Protein AF-A0A016S793-F1 (afdb_monomer)

InterPro domains:
  IPR008209 Phosphoenolpyruvate carboxykinase, GTP-utilising [PTHR11561] (9-78)
  IPR013035 Phosphoenolpyruvate carboxykinase, C-terminal [G3DSA:3.90.228.20] (3-89)
  IPR035077 Phosphoenolpyruvate carboxykinase, C-terminal P-loop domain [PF00821] (10-80)

Organism: NCBI:txid53326

Radius of gyration: 22.71 Å; Cα contacts (8 Å, |Δi|>4): 19; chains: 1; bounding box: 42×38×74 Å

Mean predicted aligned error: 12.11 Å

Structure (mmCIF, N/CA/C/O backbone):
data_AF-A0A016S793-F1
#
_entry.id   AF-A0A016S793-F1
#
loop_
_atom_site.group_PDB
_atom_site.id
_atom_site.type_symbol
_atom_site.label_atom_id
_atom_site.label_alt_id
_atom_site.label_comp_id
_atom_site.label_asym_id
_atom_site.label_entity_id
_atom_site.label_seq_id
_atom_site.pdbx_PDB_ins_code
_atom_site.Cartn_x
_atom_site.Cartn_y
_atom_site.Cartn_z
_atom_site.occupancy
_atom_site.B_iso_or_equiv
_atom_site.auth_seq_id
_atom_site.auth_comp_id
_atom_site.auth_asym_id
_atom_site.auth_atom_id
_atom_site.pdbx_PDB_model_num
ATOM 1 N N . MET A 1 1 ? 6.082 13.699 -29.296 1.00 32.06 1 MET A N 1
ATOM 2 C CA . MET A 1 1 ? 6.523 12.307 -29.053 1.00 32.06 1 MET A CA 1
ATOM 3 C C . MET A 1 1 ? 7.336 12.280 -27.769 1.00 32.06 1 MET A C 1
ATOM 5 O O . MET A 1 1 ? 8.431 12.829 -27.752 1.00 32.06 1 MET A O 1
ATOM 9 N N . TYR A 1 2 ? 6.787 11.722 -26.691 1.00 29.78 2 TYR A N 1
ATOM 10 C CA . TYR A 1 2 ? 7.513 11.542 -25.432 1.00 29.78 2 TYR A CA 1
ATOM 11 C C . TYR A 1 2 ? 8.459 10.347 -25.568 1.00 29.78 2 TYR A C 1
ATOM 13 O O . TYR A 1 2 ? 8.019 9.235 -25.853 1.00 29.78 2 TYR A O 1
ATOM 21 N N . LYS A 1 3 ? 9.762 10.584 -25.403 1.00 30.98 3 LYS A N 1
ATOM 22 C CA . LYS A 1 3 ? 10.770 9.523 -25.343 1.00 30.98 3 LYS A CA 1
ATOM 23 C C . LYS A 1 3 ? 10.712 8.874 -23.957 1.00 30.98 3 LYS A C 1
ATOM 25 O O . LYS A 1 3 ? 11.276 9.406 -23.007 1.00 30.98 3 LYS A O 1
ATOM 30 N N . PHE A 1 4 ? 10.035 7.734 -23.843 1.00 38.72 4 PHE A N 1
ATOM 31 C CA . PHE A 1 4 ? 10.241 6.804 -22.732 1.00 38.72 4 PHE A CA 1
ATOM 32 C C . PHE A 1 4 ? 11.608 6.138 -22.928 1.00 38.72 4 PHE A C 1
ATOM 34 O O . PHE A 1 4 ? 11.784 5.381 -23.878 1.00 38.72 4 PHE A O 1
ATOM 41 N N . GLY A 1 5 ? 12.589 6.470 -22.084 1.00 42.28 5 GLY A N 1
ATOM 42 C CA . GLY A 1 5 ? 13.919 5.850 -22.160 1.00 42.28 5 GLY A CA 1
ATOM 43 C C . GLY A 1 5 ? 15.102 6.665 -21.635 1.00 42.28 5 GLY A C 1
ATOM 44 O O . GLY A 1 5 ? 16.233 6.342 -21.977 1.00 42.28 5 GLY A O 1
ATOM 45 N N . GLN A 1 6 ? 14.895 7.712 -20.833 1.00 42.97 6 GLN A N 1
ATOM 46 C CA . GLN A 1 6 ? 16.000 8.339 -20.101 1.00 42.97 6 GLN A CA 1
ATOM 47 C C . GLN A 1 6 ? 15.905 7.953 -18.625 1.00 42.97 6 GLN A C 1
ATOM 49 O O . GLN A 1 6 ? 14.914 8.259 -17.965 1.00 42.97 6 GLN A O 1
ATOM 54 N N . HIS A 1 7 ? 16.931 7.252 -18.134 1.00 46.94 7 HIS A N 1
ATOM 55 C CA . HIS A 1 7 ? 17.164 6.997 -16.716 1.00 46.94 7 HIS A CA 1
ATOM 56 C C . HIS A 1 7 ? 17.162 8.326 -15.952 1.00 46.94 7 HIS A C 1
ATOM 58 O O . HIS A 1 7 ? 18.163 9.036 -15.916 1.00 46.94 7 HIS A O 1
ATOM 64 N N . CYS A 1 8 ? 16.036 8.661 -15.331 1.00 46.25 8 CYS A N 1
ATOM 65 C CA . CYS A 1 8 ? 15.986 9.672 -14.290 1.00 46.25 8 CYS A CA 1
ATOM 66 C C . CYS A 1 8 ? 16.202 8.935 -12.962 1.00 46.25 8 CYS A C 1
ATOM 68 O O . CYS A 1 8 ? 15.257 8.509 -12.308 1.00 46.25 8 CYS A O 1
ATOM 70 N N . SER A 1 9 ? 17.464 8.676 -12.622 1.00 64.25 9 SER A N 1
ATOM 71 C CA . SER A 1 9 ? 17.903 7.850 -11.487 1.00 64.25 9 SER A CA 1
ATOM 72 C C . SER A 1 9 ? 17.905 8.610 -10.155 1.00 64.25 9 SER A C 1
ATOM 74 O O . SER A 1 9 ? 18.824 8.485 -9.350 1.00 64.25 9 SER A O 1
ATOM 76 N N . SER A 1 10 ? 16.881 9.423 -9.904 1.00 76.25 10 SER A N 1
ATOM 77 C CA . SER A 1 10 ? 16.694 10.080 -8.611 1.00 76.25 10 SER A CA 1
ATOM 78 C C . SER A 1 10 ? 15.421 9.568 -7.949 1.00 76.25 10 SER A C 1
ATOM 80 O O . SER A 1 10 ? 14.351 9.538 -8.553 1.00 76.25 10 SER A O 1
ATOM 82 N N . LEU A 1 11 ? 15.542 9.136 -6.690 1.00 80.31 11 LEU A N 1
ATOM 83 C CA . LEU A 1 11 ? 14.385 8.786 -5.875 1.00 80.31 11 LEU A CA 1
ATOM 84 C C . LEU A 1 11 ? 13.566 10.055 -5.638 1.00 80.31 11 LEU A C 1
ATOM 86 O O . LEU A 1 11 ? 14.030 11.010 -5.012 1.00 80.31 11 LEU A O 1
ATOM 90 N N . VAL A 1 12 ? 12.340 10.059 -6.145 1.00 86.94 12 VAL A N 1
ATOM 91 C CA . VAL A 1 12 ? 11.410 11.168 -5.973 1.00 86.94 12 VAL A CA 1
ATOM 92 C C . VAL A 1 12 ? 10.438 10.808 -4.859 1.00 86.94 12 VAL A C 1
ATOM 94 O O . VAL A 1 12 ? 9.647 9.880 -4.989 1.00 86.94 12 VAL A O 1
ATOM 97 N N . ASN A 1 13 ? 10.473 11.567 -3.763 1.00 86.94 13 ASN A N 1
ATOM 98 C CA . ASN A 1 13 ? 9.468 11.443 -2.711 1.00 86.94 13 ASN A CA 1
ATOM 99 C C . ASN A 1 13 ? 8.116 11.931 -3.239 1.00 86.94 13 ASN A C 1
ATOM 101 O O . ASN A 1 13 ? 8.013 13.085 -3.663 1.00 86.94 13 ASN A O 1
ATOM 105 N N . ASP A 1 14 ? 7.099 11.077 -3.182 1.00 88.06 14 ASP A N 1
ATOM 106 C CA . ASP A 1 14 ? 5.722 11.405 -3.545 1.00 88.06 14 ASP A CA 1
ATOM 107 C C . ASP A 1 14 ? 4.758 10.902 -2.454 1.00 88.06 14 ASP A C 1
ATOM 109 O O . ASP A 1 14 ? 4.273 9.768 -2.512 1.00 88.06 14 ASP A O 1
ATOM 113 N N . PRO A 1 15 ? 4.537 11.695 -1.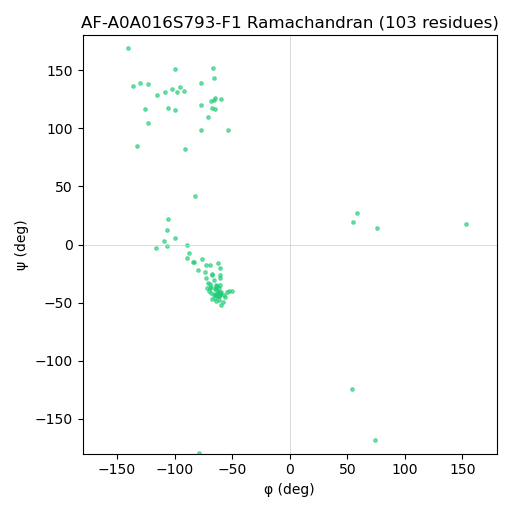388 1.00 86.12 15 PRO A N 1
ATOM 114 C CA . PRO A 1 15 ? 3.694 11.264 -0.285 1.00 86.12 15 PRO A CA 1
ATOM 115 C C . PRO A 1 15 ? 2.252 11.078 -0.757 1.00 86.12 15 PRO A C 1
ATOM 117 O O . PRO A 1 15 ? 1.652 11.998 -1.313 1.00 86.12 15 PRO A O 1
ATOM 120 N N . LEU A 1 16 ? 1.696 9.890 -0.500 1.00 84.25 16 LEU A N 1
ATOM 121 C CA . LEU A 1 16 ? 0.320 9.515 -0.853 1.00 84.25 16 LEU A CA 1
ATOM 122 C C . LEU A 1 16 ? -0.018 9.684 -2.346 1.00 84.25 16 LEU A C 1
ATOM 124 O O . LEU A 1 16 ? -1.192 9.762 -2.696 1.00 84.25 16 LEU A O 1
ATOM 128 N N . CYS A 1 17 ? 0.991 9.750 -3.222 1.00 86.94 17 CYS A N 1
ATOM 129 C CA . CYS A 1 17 ? 0.823 10.097 -4.636 1.00 86.94 17 CYS A CA 1
ATOM 130 C C . CYS A 1 17 ? 0.173 11.479 -4.864 1.00 86.94 17 CYS A C 1
ATOM 132 O O . CYS A 1 17 ? -0.500 11.699 -5.871 1.00 86.94 17 CYS A O 1
ATOM 134 N N . MET A 1 18 ? 0.329 12.412 -3.917 1.00 87.69 18 MET A N 1
ATOM 135 C CA . MET A 1 18 ? -0.319 13.726 -3.951 1.00 87.69 18 MET A CA 1
ATOM 136 C C . MET A 1 18 ? 0.645 14.885 -4.227 1.00 87.69 18 MET A C 1
ATOM 138 O O . MET A 1 18 ? 0.203 16.034 -4.238 1.00 87.69 18 MET A O 1
ATOM 142 N N . ARG A 1 19 ? 1.944 14.651 -4.467 1.00 83.44 19 ARG A N 1
ATOM 143 C CA . ARG A 1 19 ? 2.955 15.724 -4.561 1.00 83.44 19 ARG A CA 1
ATOM 144 C C . ARG A 1 19 ? 2.582 16.871 -5.499 1.00 83.44 19 ARG A C 1
ATOM 146 O O . ARG A 1 19 ? 2.843 18.022 -5.171 1.00 83.44 19 ARG A O 1
ATOM 153 N N . THR A 1 20 ? 1.988 16.569 -6.647 1.00 84.00 20 THR A N 1
ATOM 154 C CA . THR A 1 20 ? 1.595 17.566 -7.659 1.00 84.00 20 THR A CA 1
ATOM 155 C C . THR A 1 20 ? 0.190 18.129 -7.457 1.00 84.00 20 THR A C 1
ATOM 157 O O . THR A 1 20 ? -0.169 19.103 -8.109 1.00 84.00 20 THR A O 1
ATOM 160 N N . SER A 1 21 ? -0.605 17.522 -6.575 1.00 81.06 21 SER A N 1
ATOM 161 C CA . SER A 1 21 ? -2.039 17.798 -6.419 1.00 81.06 21 SER A CA 1
ATOM 162 C C . SER A 1 21 ? -2.405 18.377 -5.047 1.00 81.06 21 SER A C 1
ATOM 164 O O . SER A 1 21 ? -3.565 18.699 -4.805 1.00 81.06 21 SER A O 1
ATOM 166 N N . MET A 1 22 ? -1.444 18.516 -4.127 1.00 81.25 22 MET A N 1
ATOM 167 C CA . MET A 1 22 ? -1.690 19.071 -2.794 1.00 81.25 22 MET A CA 1
ATOM 168 C C . MET A 1 22 ? -2.049 20.562 -2.859 1.00 81.25 22 MET A C 1
ATOM 170 O O . MET A 1 22 ? -1.230 21.393 -3.240 1.00 81.25 22 MET A O 1
ATOM 174 N N . SER A 1 23 ? -3.264 20.905 -2.420 1.00 81.38 23 SER A N 1
ATOM 175 C CA . SER A 1 23 ? -3.741 22.296 -2.308 1.00 81.38 23 SER A CA 1
ATOM 176 C C . SER A 1 23 ? -3.396 22.964 -0.969 1.00 81.38 23 SER A C 1
ATOM 178 O O . SER A 1 23 ? -3.633 24.154 -0.793 1.00 81.38 23 SER A O 1
ATOM 180 N N . PHE A 1 24 ? -2.863 22.207 -0.009 1.00 84.38 24 PHE A N 1
ATOM 181 C CA . PHE A 1 24 ? -2.491 22.671 1.328 1.00 84.38 24 PHE A CA 1
ATOM 182 C C . PHE A 1 24 ? -1.174 22.030 1.777 1.00 84.38 24 PHE A C 1
ATOM 184 O O . PHE A 1 24 ? -0.655 21.116 1.136 1.00 84.38 24 PHE A O 1
ATOM 191 N N . SER A 1 25 ? -0.599 22.533 2.872 1.00 86.88 25 SER A N 1
ATOM 192 C CA . SER A 1 25 ? 0.720 22.091 3.331 1.00 86.88 25 SER A CA 1
ATOM 193 C C . SER A 1 25 ? 0.723 20.628 3.792 1.00 86.88 25 SER A C 1
ATOM 195 O O . SER A 1 25 ? -0.212 20.144 4.430 1.00 86.88 25 SER A O 1
ATOM 197 N N . PHE A 1 26 ? 1.822 19.928 3.513 1.00 85.94 26 PHE A N 1
ATOM 198 C CA . PHE A 1 26 ? 1.997 18.515 3.856 1.00 85.94 26 PHE A CA 1
ATOM 199 C C . PHE A 1 26 ? 1.741 18.171 5.344 1.00 85.94 26 PHE A C 1
ATOM 201 O O . PHE A 1 26 ? 1.076 17.169 5.606 1.00 85.94 26 PHE A O 1
ATOM 208 N N . PRO A 1 27 ? 2.160 18.984 6.339 1.00 88.44 27 PRO A N 1
ATOM 209 C CA . PRO A 1 27 ? 1.851 18.701 7.743 1.00 88.44 27 PRO A CA 1
ATOM 210 C C . PRO A 1 27 ? 0.347 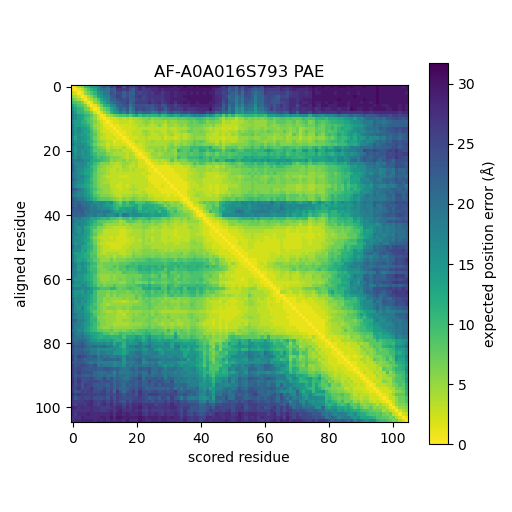18.660 8.044 1.00 88.44 27 PRO A C 1
ATOM 212 O O . PRO A 1 27 ? -0.094 17.850 8.858 1.00 88.44 27 PRO A O 1
ATOM 215 N N . HIS A 1 28 ? -0.452 19.494 7.368 1.00 89.19 28 HIS A N 1
ATOM 216 C CA . HIS A 1 28 ? -1.907 19.481 7.526 1.00 89.19 28 HIS A CA 1
ATOM 217 C C . HIS A 1 28 ? -2.524 18.204 6.951 1.00 89.19 28 HIS A C 1
ATOM 219 O O . HIS A 1 28 ? -3.440 17.656 7.560 1.00 89.19 28 HIS A O 1
ATOM 225 N N . LEU A 1 29 ? -1.985 17.689 5.841 1.00 87.06 29 LEU A N 1
ATOM 226 C CA . LEU A 1 29 ? -2.397 16.403 5.271 1.00 87.06 29 LEU A CA 1
ATOM 227 C C . LEU A 1 29 ? -2.172 15.269 6.260 1.00 87.06 29 LEU A C 1
ATOM 229 O O . LEU A 1 29 ? -3.103 14.537 6.577 1.00 87.06 29 LEU A O 1
ATOM 233 N N . ILE A 1 30 ? -0.965 15.161 6.808 1.00 88.56 30 ILE A N 1
ATOM 234 C CA . ILE A 1 30 ? -0.653 14.109 7.778 1.00 88.56 30 ILE A CA 1
ATOM 235 C C . ILE A 1 30 ? -1.539 14.216 9.020 1.00 88.56 30 ILE A C 1
ATOM 237 O O . ILE A 1 30 ? -2.061 13.201 9.474 1.00 88.56 30 ILE A O 1
ATOM 241 N N . LYS A 1 31 ? -1.775 15.430 9.531 1.00 89.69 31 LYS A N 1
ATOM 242 C CA . LYS A 1 31 ? -2.680 15.639 10.666 1.00 89.69 31 LYS A CA 1
ATOM 243 C C . LYS A 1 31 ? -4.094 15.129 10.368 1.00 89.69 31 LYS A C 1
ATOM 245 O O . LYS A 1 31 ? -4.620 14.337 11.140 1.00 89.69 31 LYS A O 1
A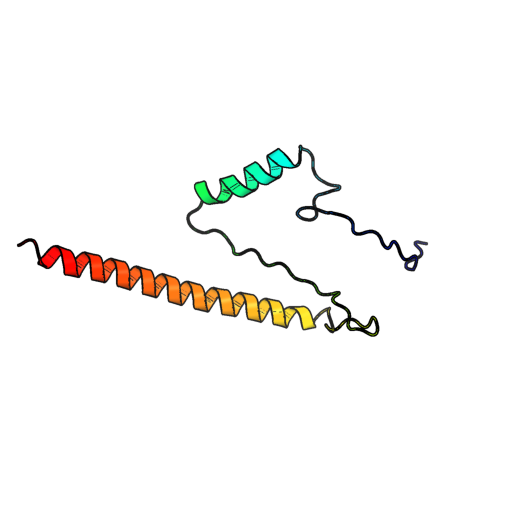TOM 250 N N . GLN A 1 32 ? -4.666 15.505 9.223 1.00 87.19 32 GLN A N 1
ATOM 251 C CA . GLN A 1 32 ? -5.992 15.032 8.818 1.00 87.19 32 GLN A CA 1
ATOM 252 C C . GLN A 1 32 ? -6.061 13.505 8.742 1.00 87.19 32 GLN A C 1
ATOM 254 O O . GLN A 1 32 ? -7.016 12.918 9.239 1.00 87.19 32 GLN A O 1
ATOM 259 N N . TRP A 1 33 ? -5.042 12.855 8.173 1.00 86.62 33 TRP A N 1
ATOM 260 C CA . TRP A 1 33 ? -4.979 11.394 8.097 1.00 86.62 33 TRP A CA 1
ATOM 261 C C . TRP A 1 33 ? -4.893 10.724 9.476 1.00 86.62 33 TRP A C 1
ATOM 263 O O . TRP A 1 33 ? -5.520 9.687 9.690 1.00 86.62 33 TRP A O 1
ATOM 273 N N . LEU A 1 34 ? -4.156 11.312 10.423 1.00 87.19 34 LEU A N 1
ATOM 274 C CA . LEU A 1 34 ? -4.055 10.807 11.797 1.00 87.19 34 LEU A CA 1
ATOM 275 C C . LEU A 1 34 ? -5.369 10.961 12.578 1.00 87.19 34 LEU A C 1
ATOM 277 O O . LEU A 1 34 ? -5.720 10.083 13.370 1.00 87.19 34 LEU A O 1
ATOM 281 N N . ASP A 1 35 ? -6.122 12.027 12.315 1.00 87.69 35 ASP A N 1
ATOM 282 C CA . ASP A 1 35 ? -7.395 12.307 12.984 1.00 87.69 35 ASP A CA 1
ATOM 283 C C . ASP A 1 35 ? -8.535 11.367 12.520 1.00 87.69 35 ASP A C 1
ATOM 285 O O . ASP A 1 35 ? -9.513 11.185 13.247 1.00 87.69 35 ASP A O 1
ATOM 289 N N . ILE A 1 36 ? -8.406 10.679 11.370 1.00 83.38 36 ILE A N 1
ATOM 290 C CA . ILE A 1 36 ? -9.418 9.725 10.849 1.00 83.38 36 ILE A CA 1
ATOM 291 C C . ILE A 1 36 ? -9.765 8.640 11.880 1.00 83.38 36 ILE A C 1
ATOM 293 O O . ILE A 1 36 ? -10.936 8.287 12.050 1.00 83.38 36 ILE A O 1
ATOM 297 N N . LYS A 1 37 ? -8.761 8.121 12.599 1.00 69.62 37 LYS A N 1
ATOM 298 C CA . LYS A 1 37 ? -8.948 7.030 13.568 1.00 69.62 37 LYS A CA 1
ATOM 299 C C . LYS A 1 37 ? -9.771 7.457 14.786 1.00 69.62 37 LYS A C 1
ATOM 301 O O . LYS A 1 37 ? -10.415 6.618 15.404 1.00 69.62 37 LYS A O 1
ATOM 306 N N . GLN A 1 38 ? -9.764 8.741 15.136 1.00 66.56 38 GLN A N 1
ATOM 307 C CA . GLN A 1 38 ? -10.512 9.242 16.293 1.00 66.56 38 GLN A CA 1
ATOM 308 C C . GLN A 1 38 ? -12.022 9.284 16.019 1.00 66.56 38 GLN A C 1
ATOM 310 O O . GLN A 1 38 ? -12.819 9.187 16.946 1.00 66.56 38 GLN A O 1
ATOM 315 N N . ASN A 1 39 ? -12.411 9.359 14.742 1.00 66.44 39 ASN A N 1
ATOM 316 C CA . ASN A 1 39 ? -13.795 9.569 14.321 1.00 66.44 39 ASN A CA 1
ATOM 317 C C . ASN A 1 39 ? -14.469 8.316 13.736 1.00 66.44 39 ASN A C 1
ATOM 319 O O . ASN A 1 39 ? -15.635 8.378 13.351 1.00 66.44 39 ASN A O 1
ATOM 323 N N . THR A 1 40 ? -13.767 7.180 13.637 1.00 71.50 40 THR A N 1
ATOM 324 C CA . THR A 1 40 ? -14.28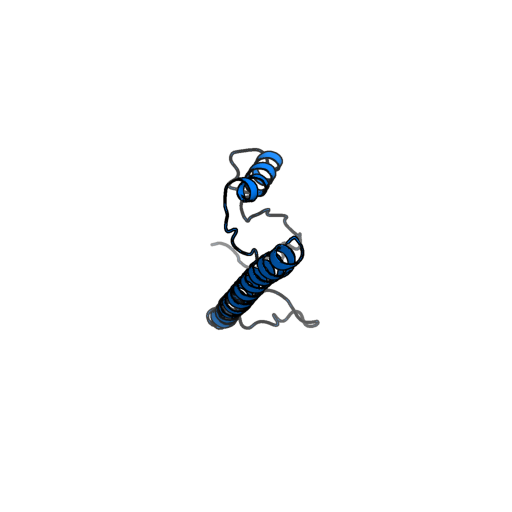6 5.963 12.988 1.00 71.50 40 THR A CA 1
ATOM 325 C C . THR A 1 40 ? -13.987 4.699 13.796 1.00 71.50 40 THR A C 1
ATOM 327 O O . THR A 1 40 ? -12.883 4.513 14.301 1.00 71.50 40 THR A O 1
ATOM 330 N N . ARG A 1 41 ? -14.984 3.805 13.923 1.00 66.25 41 ARG A N 1
ATOM 331 C CA . ARG A 1 41 ? -14.827 2.509 14.621 1.00 66.25 41 ARG A CA 1
ATOM 332 C C . ARG A 1 41 ? -13.995 1.503 13.825 1.00 66.25 41 ARG A C 1
ATOM 334 O O . ARG A 1 41 ? -13.331 0.663 14.423 1.00 66.25 41 ARG A O 1
ATOM 341 N N . GLU A 1 42 ? -14.008 1.600 12.498 1.00 74.69 42 GLU A N 1
ATOM 342 C CA . GLU A 1 42 ? -13.278 0.700 11.608 1.00 74.69 42 GLU A CA 1
ATOM 343 C C . GLU A 1 42 ? -12.389 1.498 10.659 1.00 74.69 42 GLU A C 1
ATOM 345 O O . GLU A 1 42 ? -12.873 2.266 9.829 1.00 74.69 42 GLU A O 1
ATOM 350 N N . VAL A 1 43 ? -11.076 1.294 10.773 1.00 79.75 43 VAL A N 1
ATOM 351 C CA . VAL A 1 43 ? -10.089 1.867 9.854 1.00 79.75 43 VAL A CA 1
ATOM 352 C C . VAL A 1 43 ? -9.613 0.797 8.868 1.00 79.75 43 VAL A C 1
ATOM 354 O O . VAL A 1 43 ? -9.296 -0.325 9.286 1.00 79.75 43 VAL A O 1
ATOM 357 N N . PRO A 1 44 ? -9.545 1.102 7.559 1.00 82.69 44 PRO A N 1
ATOM 358 C CA . PRO A 1 44 ? -9.021 0.163 6.583 1.00 82.69 44 PRO A CA 1
ATOM 359 C C . PRO A 1 44 ? -7.528 -0.074 6.823 1.00 82.69 44 PRO A C 1
ATOM 361 O O . PRO A 1 44 ? -6.798 0.788 7.314 1.00 82.69 44 PRO A O 1
ATOM 364 N N . LYS A 1 45 ? -7.053 -1.262 6.450 1.00 83.88 45 LYS A N 1
ATOM 365 C CA . LYS A 1 45 ? -5.625 -1.582 6.515 1.00 83.88 45 LYS A CA 1
ATOM 366 C C . LYS A 1 45 ? -4.888 -0.934 5.355 1.00 83.88 45 LYS A C 1
ATOM 368 O O . LYS A 1 45 ? -5.361 -0.963 4.222 1.00 83.88 45 LYS A O 1
ATOM 373 N N . ILE A 1 46 ? -3.708 -0.408 5.653 1.00 86.81 46 ILE A N 1
ATOM 374 C CA . ILE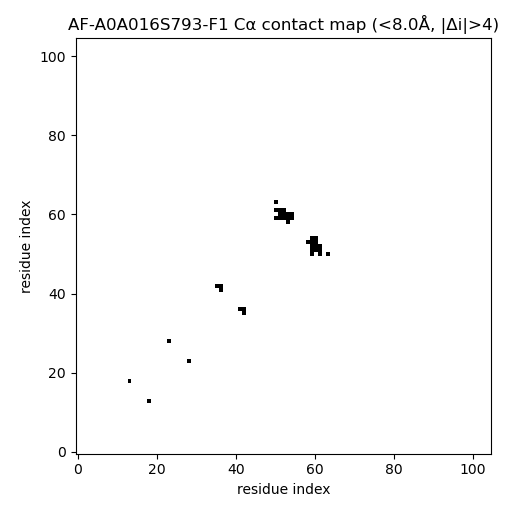 A 1 46 ? -2.817 0.202 4.670 1.00 86.81 46 ILE A CA 1
ATOM 375 C C . ILE A 1 46 ? -1.770 -0.837 4.270 1.00 86.81 46 ILE A C 1
ATOM 377 O O . ILE A 1 46 ? -1.152 -1.464 5.130 1.00 86.81 46 ILE A O 1
ATOM 381 N N . PHE A 1 47 ? -1.574 -1.009 2.965 1.00 89.50 47 PHE A N 1
ATOM 382 C CA . PHE A 1 47 ? -0.571 -1.905 2.396 1.00 89.50 47 PHE A CA 1
ATOM 383 C C . PHE A 1 47 ? 0.353 -1.111 1.479 1.00 89.50 47 PHE A C 1
ATOM 385 O O . PHE A 1 47 ? -0.108 -0.280 0.699 1.00 89.50 47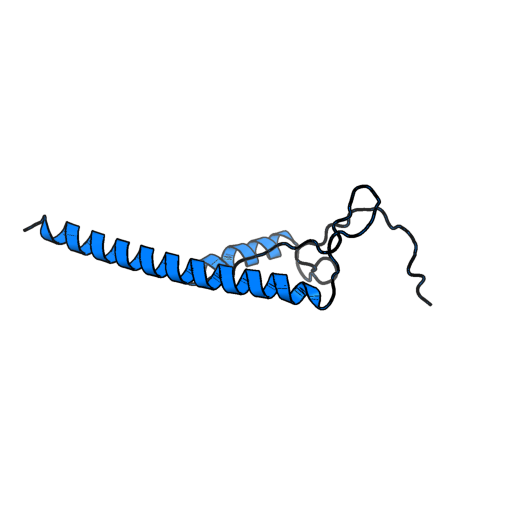 PHE A O 1
ATOM 392 N N . MET A 1 48 ? 1.652 -1.391 1.561 1.00 90.69 48 MET A N 1
ATOM 393 C CA . MET A 1 48 ? 2.653 -0.861 0.641 1.00 90.69 48 MET A CA 1
ATOM 394 C C . MET A 1 48 ? 3.123 -1.992 -0.265 1.00 90.69 48 MET A C 1
ATOM 396 O O . MET A 1 48 ? 3.443 -3.079 0.214 1.00 90.69 48 MET A O 1
ATOM 400 N N . VAL A 1 49 ? 3.148 -1.740 -1.570 1.00 91.19 49 VAL A N 1
ATOM 401 C CA . VAL A 1 49 ? 3.463 -2.752 -2.579 1.00 91.19 49 VAL A CA 1
ATOM 402 C C . VAL A 1 49 ? 4.528 -2.210 -3.516 1.00 91.19 49 VAL A C 1
ATOM 404 O O . VAL A 1 49 ? 4.466 -1.049 -3.911 1.00 91.19 49 VAL A O 1
ATOM 407 N N . ASN A 1 50 ? 5.484 -3.060 -3.887 1.00 91.00 50 ASN A N 1
ATOM 408 C CA . ASN A 1 50 ? 6.489 -2.746 -4.892 1.00 91.00 50 ASN A CA 1
ATOM 409 C C . ASN A 1 50 ? 6.455 -3.786 -6.019 1.00 91.00 50 ASN A C 1
ATOM 411 O O . ASN A 1 50 ? 6.932 -4.905 -5.855 1.00 91.00 50 ASN A O 1
ATOM 415 N N . TRP A 1 51 ? 5.902 -3.400 -7.168 1.00 88.44 51 TRP A N 1
ATOM 416 C CA . TRP A 1 51 ? 5.838 -4.246 -8.366 1.00 88.44 51 TRP A CA 1
ATOM 417 C C . TRP A 1 51 ? 7.112 -4.223 -9.209 1.00 88.44 51 TRP A C 1
ATOM 419 O O . TRP A 1 51 ? 7.296 -5.080 -10.066 1.00 88.44 51 TRP A O 1
ATOM 429 N N . TYR A 1 52 ? 7.981 -3.248 -8.962 1.00 89.06 52 TYR A N 1
ATOM 430 C CA . TYR A 1 52 ? 9.175 -2.974 -9.757 1.00 89.06 52 TYR A CA 1
ATOM 431 C C . TYR A 1 52 ? 10.445 -3.429 -9.040 1.00 89.06 52 TYR A C 1
ATOM 433 O O . TYR A 1 52 ? 11.528 -2.917 -9.297 1.00 89.06 52 TYR A O 1
ATOM 441 N N . GLN A 1 53 ? 10.323 -4.366 -8.098 1.00 88.88 53 GLN A N 1
ATOM 442 C CA . GLN A 1 53 ? 11.492 -4.938 -7.452 1.00 88.88 53 GLN A CA 1
ATOM 443 C C . GLN A 1 53 ? 12.310 -5.731 -8.477 1.00 88.88 53 GLN A C 1
ATOM 445 O O . GLN A 1 53 ? 11.790 -6.645 -9.120 1.00 88.88 53 GLN A O 1
ATOM 450 N N . GLU A 1 54 ? 13.587 -5.387 -8.601 1.00 88.62 54 GLU A N 1
ATOM 451 C CA . GLU A 1 54 ? 14.531 -6.025 -9.517 1.00 88.62 54 GLU A CA 1
ATOM 452 C C . GLU A 1 54 ? 15.418 -7.048 -8.796 1.00 88.62 54 GLU A C 1
ATOM 454 O O . GLU A 1 54 ? 15.692 -6.941 -7.597 1.00 88.62 54 GLU A O 1
ATOM 459 N N . ASP A 1 55 ? 15.852 -8.064 -9.538 1.00 90.31 55 ASP A N 1
ATOM 460 C CA . ASP A 1 55 ? 16.892 -8.992 -9.118 1.00 90.31 55 ASP A CA 1
ATOM 461 C C . ASP A 1 55 ? 18.296 -8.378 -9.289 1.00 90.31 55 ASP A C 1
ATOM 463 O O . ASP A 1 55 ? 18.474 -7.247 -9.740 1.00 90.31 55 ASP A O 1
ATOM 467 N N . LYS A 1 56 ? 19.335 -9.149 -8.950 1.00 92.31 56 LYS A N 1
ATOM 468 C CA . LYS A 1 56 ? 20.736 -8.717 -9.106 1.00 92.31 56 LYS A CA 1
ATOM 469 C C . LYS A 1 56 ? 21.139 -8.440 -10.562 1.00 92.31 56 LYS A C 1
ATOM 471 O O . LYS A 1 56 ? 22.177 -7.828 -10.784 1.00 92.31 56 LYS A O 1
ATOM 476 N N . ASN A 1 57 ? 20.349 -8.907 -11.527 1.00 89.75 57 ASN A N 1
ATOM 477 C CA . ASN A 1 57 ? 20.583 -8.752 -12.957 1.00 89.75 57 ASN A CA 1
ATOM 478 C C . ASN A 1 57 ? 19.740 -7.608 -13.556 1.00 89.75 57 ASN A C 1
ATOM 480 O O . ASN A 1 57 ? 19.746 -7.437 -14.774 1.00 89.75 57 ASN A O 1
ATOM 484 N N . GLY A 1 58 ? 19.008 -6.843 -12.732 1.00 86.56 58 GLY A N 1
ATOM 485 C CA . GLY A 1 58 ? 18.137 -5.752 -13.180 1.00 86.56 58 GLY A CA 1
ATOM 486 C C . GLY A 1 58 ? 16.819 -6.223 -13.798 1.00 86.56 58 GLY A C 1
ATOM 487 O O . GLY A 1 58 ? 16.137 -5.454 -14.471 1.00 86.56 58 GLY A O 1
ATOM 488 N N . LYS A 1 59 ? 16.443 -7.495 -13.620 1.00 87.19 59 LYS A N 1
ATOM 489 C CA . LYS A 1 59 ? 15.167 -8.025 -14.105 1.00 87.19 59 LYS A CA 1
ATOM 490 C C . LYS A 1 59 ? 14.110 -7.898 -13.019 1.00 87.19 59 LYS A C 1
ATOM 492 O O . LYS A 1 59 ? 14.322 -8.332 -11.889 1.00 87.19 59 LYS A O 1
ATOM 497 N N . THR A 1 60 ? 12.935 -7.381 -13.370 1.00 86.69 60 THR A N 1
ATOM 498 C CA . THR A 1 60 ? 11.795 -7.345 -12.449 1.00 86.69 60 THR A CA 1
ATOM 499 C C . THR A 1 60 ? 11.404 -8.759 -12.019 1.00 86.69 60 THR A C 1
ATOM 501 O O . THR A 1 60 ? 11.140 -9.628 -12.854 1.00 86.69 60 THR A O 1
ATOM 504 N N . ILE A 1 61 ? 11.355 -8.983 -10.707 1.00 89.81 61 ILE A N 1
ATOM 505 C CA . ILE A 1 61 ? 11.053 -10.287 -10.100 1.00 89.81 61 ILE A CA 1
ATOM 506 C C . ILE A 1 61 ? 9.574 -10.643 -10.299 1.00 89.81 61 ILE A C 1
ATOM 508 O O . ILE A 1 61 ? 9.225 -11.814 -10.445 1.00 89.81 61 ILE A O 1
ATOM 512 N N . TRP A 1 62 ? 8.698 -9.636 -10.313 1.00 88.69 62 TRP A N 1
ATOM 513 C CA . TRP A 1 62 ? 7.258 -9.822 -10.436 1.00 88.69 62 TRP A CA 1
ATOM 514 C C . TRP A 1 62 ? 6.786 -9.697 -11.896 1.00 88.69 62 TRP A C 1
ATOM 516 O O . TRP A 1 62 ? 7.193 -8.758 -12.581 1.00 88.69 62 TRP A O 1
ATOM 526 N N . PRO A 1 63 ? 5.906 -10.595 -12.383 1.00 87.44 63 PRO A N 1
ATOM 527 C CA . PRO A 1 63 ? 5.399 -10.551 -13.759 1.00 87.44 63 PRO A CA 1
ATOM 528 C C . PRO A 1 63 ? 4.486 -9.344 -14.053 1.00 87.44 63 PRO A C 1
ATOM 530 O O . PRO A 1 63 ? 4.401 -8.913 -15.201 1.00 87.44 63 PRO A O 1
ATOM 533 N N . GLY A 1 64 ? 3.828 -8.772 -13.037 1.00 88.62 64 GLY A N 1
ATOM 534 C CA . GLY A 1 64 ? 3.010 -7.560 -13.166 1.00 88.62 64 GLY A CA 1
ATOM 535 C C . GLY A 1 64 ? 1.654 -7.755 -13.858 1.00 88.62 64 GLY A C 1
ATOM 536 O O . GLY A 1 64 ? 1.183 -8.869 -14.081 1.00 88.62 64 GLY A O 1
ATOM 537 N N . PHE A 1 65 ? 1.009 -6.636 -14.201 1.00 88.81 65 PHE A N 1
ATOM 538 C CA . PHE A 1 65 ? -0.266 -6.590 -14.934 1.00 88.81 65 PHE A CA 1
ATOM 539 C C . PHE A 1 65 ? -1.383 -7.430 -14.285 1.00 88.81 65 PHE A C 1
ATOM 541 O O . PHE A 1 65 ? -1.718 -7.213 -13.121 1.00 88.81 65 PHE A O 1
ATOM 548 N N . GLY A 1 66 ? -1.980 -8.366 -15.033 1.00 87.31 66 GLY A N 1
ATOM 549 C CA . GLY A 1 66 ? -3.078 -9.214 -14.564 1.00 87.31 66 GLY A CA 1
ATOM 550 C C . GLY A 1 66 ? -2.705 -10.076 -13.359 1.00 87.31 66 GLY A C 1
ATOM 551 O O . GLY A 1 66 ? -3.558 -10.360 -12.524 1.00 87.31 66 GLY A O 1
ATOM 552 N N . GLU A 1 67 ? -1.422 -10.402 -13.191 1.0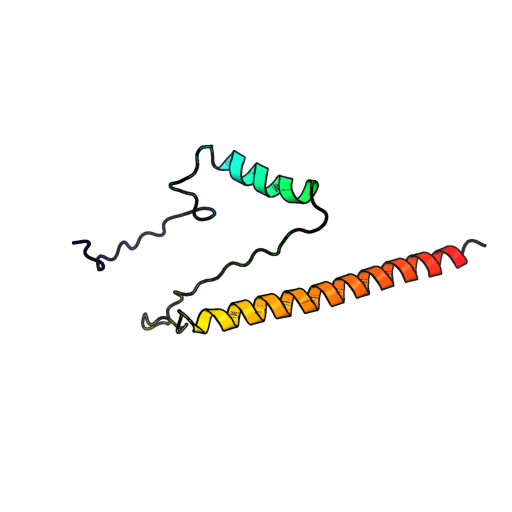0 90.31 67 GLU A N 1
ATOM 553 C CA . GLU A 1 67 ? -0.939 -11.203 -12.064 1.00 90.31 67 GLU A CA 1
ATOM 554 C C . GLU A 1 67 ? -1.032 -10.453 -10.727 1.00 90.31 67 GLU A C 1
ATOM 556 O O . GLU A 1 67 ? -1.066 -11.080 -9.666 1.00 90.31 67 GLU A O 1
ATOM 561 N N . ASN A 1 68 ? -1.179 -9.121 -10.751 1.00 91.12 68 ASN A N 1
ATOM 562 C CA . ASN A 1 68 ? -1.398 -8.311 -9.549 1.00 91.12 68 ASN A CA 1
ATOM 563 C C . ASN A 1 68 ? -2.686 -8.703 -8.803 1.00 91.12 68 ASN A C 1
ATOM 565 O O . ASN A 1 68 ? -2.794 -8.458 -7.599 1.00 91.12 68 ASN A O 1
ATOM 569 N N . ILE A 1 69 ? -3.636 -9.366 -9.477 1.00 91.69 69 ILE A N 1
ATOM 570 C CA . ILE A 1 69 ? -4.855 -9.878 -8.842 1.00 91.69 69 ILE A CA 1
ATOM 571 C C . ILE A 1 69 ? -4.555 -10.893 -7.729 1.00 91.69 69 ILE A C 1
ATOM 573 O O . ILE A 1 69 ? -5.284 -10.942 -6.741 1.00 91.69 69 ILE A O 1
ATOM 577 N N . ARG A 1 70 ? -3.438 -11.633 -7.819 1.00 89.56 70 ARG A N 1
ATOM 578 C CA . ARG A 1 70 ? -3.015 -12.596 -6.787 1.00 89.56 70 ARG A CA 1
ATOM 579 C C . ARG A 1 70 ? -2.696 -11.914 -5.460 1.00 89.56 70 ARG A C 1
ATOM 581 O O . ARG A 1 70 ? -2.985 -12.453 -4.394 1.00 89.56 70 ARG A O 1
ATOM 588 N N . LEU A 1 71 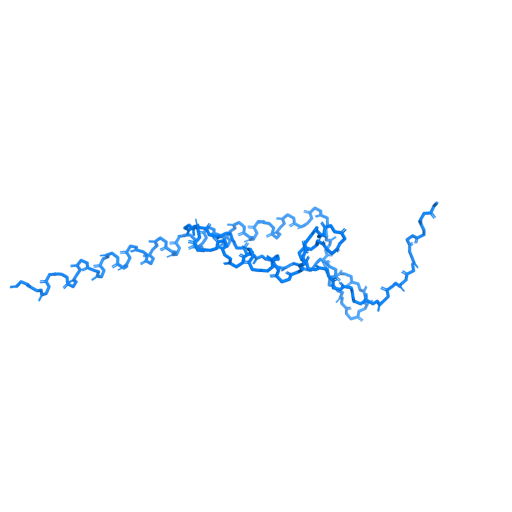? -2.135 -10.704 -5.505 1.00 90.00 71 LEU A N 1
ATOM 589 C CA . LEU A 1 71 ? -1.904 -9.934 -4.286 1.00 90.00 71 LEU A CA 1
ATOM 590 C C . LEU A 1 71 ? -3.221 -9.441 -3.686 1.00 90.00 71 LEU A C 1
ATOM 592 O O . LEU A 1 71 ? -3.387 -9.484 -2.470 1.00 90.00 71 LEU A O 1
ATOM 596 N N . LEU A 1 72 ? -4.166 -9.001 -4.523 1.00 88.38 72 LEU A N 1
ATOM 597 C CA . LEU A 1 72 ? -5.489 -8.593 -4.047 1.00 88.38 72 LEU A CA 1
ATOM 598 C C . LEU A 1 72 ? -6.199 -9.761 -3.354 1.00 88.38 72 LEU A C 1
ATOM 600 O O . LEU A 1 72 ? -6.730 -9.587 -2.259 1.00 88.38 72 LEU A O 1
ATOM 604 N N . GLU A 1 73 ? -6.137 -10.964 -3.929 1.00 90.94 73 GLU A N 1
ATOM 605 C CA . GLU A 1 73 ? -6.655 -12.184 -3.301 1.00 90.94 73 GLU A CA 1
ATOM 606 C C . GLU A 1 73 ? -6.030 -12.426 -1.914 1.00 90.94 73 GLU A C 1
ATOM 608 O O . GLU A 1 73 ? -6.743 -12.674 -0.934 1.00 90.94 73 GLU A O 1
ATOM 613 N N . TRP A 1 74 ? -4.706 -12.280 -1.794 1.00 89.69 74 TRP A N 1
ATOM 614 C CA . TRP A 1 74 ? -4.002 -12.397 -0.516 1.00 89.69 74 TRP A CA 1
ATOM 615 C C . TRP A 1 74 ? -4.441 -11.337 0.509 1.00 89.69 74 TRP A C 1
ATOM 617 O O . TRP A 1 74 ? -4.656 -11.668 1.682 1.00 89.69 74 TRP A O 1
ATOM 627 N N . ILE A 1 75 ? -4.643 -10.086 0.082 1.00 89.81 75 ILE A N 1
ATOM 628 C CA . ILE A 1 75 ? -5.149 -9.002 0.940 1.00 89.81 75 ILE A CA 1
ATOM 629 C C . ILE A 1 75 ? -6.549 -9.351 1.464 1.00 89.81 75 ILE A C 1
ATOM 631 O O . ILE A 1 75 ? -6.794 -9.273 2.673 1.00 89.81 75 ILE A O 1
ATOM 635 N N . PHE A 1 76 ? -7.454 -9.806 0.590 1.00 86.69 76 PHE A N 1
ATOM 636 C CA . PHE A 1 76 ? -8.812 -10.196 0.981 1.00 86.69 76 PHE A CA 1
ATOM 637 C C . PHE A 1 76 ? -8.818 -11.366 1.968 1.00 86.69 76 PHE A C 1
ATOM 639 O O . PHE A 1 76 ? -9.545 -11.338 2.967 1.00 86.69 76 PHE A O 1
ATOM 646 N N . LYS A 1 77 ? -7.988 -12.386 1.731 1.00 86.50 77 LYS A N 1
ATOM 647 C CA . LYS A 1 77 ? -7.855 -13.528 2.644 1.00 86.50 77 LYS A CA 1
ATOM 648 C C . LYS A 1 77 ? -7.330 -13.094 4.015 1.00 86.50 77 LYS A C 1
ATOM 650 O O . LYS A 1 77 ? -7.890 -13.486 5.039 1.00 86.50 77 LYS A O 1
ATOM 655 N N . SER A 1 78 ? -6.311 -12.237 4.038 1.00 81.62 78 SER A N 1
ATOM 656 C CA . SER A 1 78 ? -5.719 -11.701 5.270 1.00 81.62 78 SER A CA 1
ATOM 657 C C . SER A 1 78 ? -6.711 -10.851 6.069 1.00 81.62 78 SER A C 1
ATOM 659 O O . SER A 1 78 ? -6.729 -10.897 7.301 1.00 81.62 78 SER A O 1
ATOM 661 N N . TYR A 1 79 ? -7.586 -10.103 5.392 1.00 80.44 79 TYR A N 1
ATOM 662 C CA . TYR A 1 79 ? -8.661 -9.363 6.048 1.00 80.44 79 TYR A CA 1
ATOM 663 C C . TYR A 1 79 ? -9.665 -10.300 6.738 1.00 80.44 79 TYR A C 1
ATOM 665 O O . TYR A 1 79 ? -9.934 -10.123 7.926 1.00 80.44 79 TYR A O 1
ATOM 673 N N . LYS A 1 80 ? -10.146 -11.340 6.040 1.00 74.94 80 LYS A N 1
ATOM 674 C CA . LYS A 1 80 ? -11.114 -12.309 6.589 1.00 74.94 80 LYS A CA 1
ATOM 675 C C . LYS A 1 80 ? -10.588 -13.051 7.819 1.00 74.94 80 LYS A C 1
ATOM 677 O O . LYS A 1 80 ? -11.321 -13.219 8.789 1.00 74.94 80 LYS A O 1
ATOM 682 N N . ILE A 1 81 ? -9.322 -13.477 7.795 1.00 71.12 81 ILE A N 1
ATOM 683 C CA . ILE A 1 81 ? -8.691 -14.162 8.936 1.00 71.12 81 ILE A CA 1
ATOM 684 C C . ILE A 1 81 ? -8.663 -13.245 10.161 1.00 71.12 81 ILE A C 1
ATOM 686 O O . ILE A 1 81 ? -9.007 -13.673 11.260 1.00 71.12 81 ILE A O 1
ATOM 690 N N . ILE A 1 82 ? -8.297 -11.978 9.971 1.00 69.25 82 ILE A N 1
ATOM 691 C CA . ILE A 1 82 ? -8.167 -11.033 11.081 1.00 69.25 82 ILE A CA 1
ATOM 692 C C . ILE A 1 82 ? -9.533 -10.633 11.639 1.00 69.25 82 ILE A C 1
ATOM 694 O O . ILE A 1 82 ? -9.662 -10.547 12.852 1.00 69.25 82 ILE A O 1
ATOM 698 N N . GLN A 1 83 ? -10.561 -10.474 10.802 1.00 72.31 83 GLN A N 1
ATOM 699 C CA . GLN A 1 83 ? -11.929 -10.261 11.289 1.00 72.31 83 GLN A CA 1
ATOM 700 C C . GLN A 1 83 ? -12.419 -11.442 12.135 1.00 72.31 83 GLN A C 1
ATOM 702 O O . GLN A 1 83 ? -12.967 -11.255 13.217 1.00 72.31 83 GLN A O 1
ATOM 707 N N . LYS A 1 84 ? -12.136 -12.675 11.699 1.00 72.94 84 LYS A N 1
ATOM 708 C CA . LYS A 1 84 ? -12.473 -13.878 12.469 1.00 72.94 84 LYS A CA 1
ATOM 709 C C . LYS A 1 84 ? -11.709 -13.954 13.798 1.00 72.94 84 LYS A C 1
ATOM 711 O O . LYS A 1 84 ? -12.279 -14.365 14.804 1.00 72.94 84 LYS A O 1
ATOM 716 N N . PHE A 1 85 ? -10.438 -13.553 13.807 1.00 72.00 85 PHE A N 1
ATOM 717 C CA . PHE A 1 85 ? -9.626 -13.495 15.023 1.00 72.00 85 PHE A CA 1
ATOM 718 C C . PHE A 1 85 ? -10.121 -12.413 15.993 1.00 72.00 85 PHE A C 1
ATOM 720 O O . PHE A 1 85 ? -10.302 -12.705 17.168 1.00 72.00 85 PHE A O 1
ATOM 727 N N . LEU A 1 86 ? -10.401 -11.199 15.508 1.00 70.12 86 LEU A N 1
ATOM 728 C CA . LEU A 1 86 ? -10.933 -10.100 16.319 1.00 70.12 86 LEU A CA 1
ATOM 729 C C . LEU A 1 86 ? -12.294 -10.449 16.927 1.00 70.12 86 LEU A C 1
ATOM 731 O O . LEU A 1 86 ? -12.477 -10.254 18.123 1.00 70.12 86 LEU A O 1
ATOM 735 N N . ALA A 1 87 ? -13.200 -11.047 16.148 1.00 72.88 87 ALA A N 1
ATOM 736 C CA . ALA A 1 87 ? -14.478 -11.535 16.661 1.00 72.88 87 ALA A CA 1
ATOM 737 C C . ALA A 1 87 ? -14.289 -12.585 17.771 1.00 72.88 87 ALA A C 1
ATOM 739 O O . ALA A 1 87 ? -14.975 -12.545 18.787 1.00 72.88 87 ALA A O 1
ATOM 740 N N . CYS A 1 88 ? -13.324 -13.498 17.616 1.00 66.81 88 CYS A N 1
ATOM 741 C CA . CYS A 1 88 ? -12.996 -14.488 18.644 1.00 66.81 88 CYS A CA 1
ATOM 742 C C . CYS A 1 88 ? -12.440 -13.834 19.920 1.00 66.81 88 CYS A C 1
ATOM 744 O O . CYS A 1 88 ? -12.882 -14.158 21.018 1.00 66.81 88 CYS A O 1
ATOM 746 N N . VAL A 1 89 ? -11.509 -12.883 19.788 1.00 71.62 89 VAL A N 1
ATOM 747 C CA . VAL A 1 89 ? -10.945 -12.144 20.930 1.00 71.62 89 VAL A CA 1
ATOM 748 C C . VAL A 1 89 ? -12.029 -11.359 21.663 1.00 71.62 89 VAL A C 1
ATOM 750 O O . VAL A 1 89 ? -12.050 -11.371 22.889 1.00 71.62 89 VAL A O 1
ATOM 753 N N . GLN A 1 90 ? -12.953 -10.730 20.938 1.00 66.56 90 GLN A N 1
ATOM 754 C CA . GLN A 1 90 ? -14.054 -9.985 21.541 1.00 66.56 90 GLN A CA 1
ATOM 755 C C . GLN A 1 90 ? -14.996 -10.905 22.336 1.00 66.56 90 GLN A C 1
ATOM 757 O O . GLN A 1 90 ? -15.303 -10.608 23.486 1.00 66.56 90 GLN A O 1
ATOM 762 N N . VAL A 1 91 ? -15.341 -12.079 21.796 1.00 68.88 91 VAL A N 1
ATOM 763 C CA . VAL A 1 91 ? -16.117 -13.104 22.523 1.00 68.88 91 VAL A CA 1
ATOM 764 C C . VAL A 1 91 ? -15.376 -13.608 23.770 1.00 68.88 91 VAL A C 1
ATOM 766 O O . VAL A 1 91 ? -15.996 -13.858 24.800 1.00 68.88 91 VAL A O 1
ATOM 769 N N . LEU A 1 92 ? -14.048 -13.750 23.716 1.00 65.19 92 LEU A N 1
ATOM 770 C CA . LEU A 1 92 ? -13.249 -14.145 24.882 1.00 65.19 92 LEU A CA 1
ATOM 771 C C . LEU A 1 92 ? -13.193 -13.048 25.953 1.00 65.19 92 LEU A C 1
ATOM 773 O O . LEU A 1 92 ? -13.234 -13.368 27.137 1.00 65.19 92 LEU A O 1
ATOM 777 N N . GLN A 1 93 ? -13.129 -11.774 25.558 1.00 58.97 93 GLN A N 1
ATOM 778 C CA . GLN A 1 93 ? -13.193 -10.645 26.490 1.00 58.97 93 GLN A CA 1
ATOM 779 C C . GLN A 1 93 ? -14.557 -10.560 27.180 1.00 58.97 93 GLN A C 1
ATOM 781 O O . GLN A 1 93 ? -14.608 -10.384 28.394 1.00 58.97 93 GLN A O 1
ATOM 786 N N . GLU A 1 94 ? -15.648 -10.745 26.435 1.00 66.62 94 GLU A N 1
ATOM 787 C CA . GLU A 1 94 ? -17.006 -10.797 26.990 1.00 66.62 94 GLU A CA 1
ATOM 788 C C . GLU A 1 94 ? -17.171 -11.974 27.959 1.00 66.62 94 GLU A C 1
ATOM 790 O O . GLU A 1 94 ? -17.726 -11.815 29.042 1.00 66.62 94 GLU A O 1
ATOM 795 N N . ARG A 1 95 ? -16.624 -13.146 27.620 1.00 60.38 95 ARG A N 1
ATOM 796 C CA . ARG A 1 95 ? -16.689 -14.327 28.487 1.00 60.38 95 ARG A CA 1
ATOM 797 C C . ARG A 1 95 ? -15.860 -14.174 29.762 1.00 60.38 95 ARG A C 1
ATOM 799 O O . ARG A 1 95 ? -16.349 -14.496 30.835 1.00 60.38 95 ARG A O 1
ATOM 806 N N . TYR A 1 96 ? -14.657 -13.612 29.664 1.00 56.75 96 TYR A N 1
ATOM 807 C CA . TYR A 1 96 ? -13.831 -13.307 30.834 1.00 56.75 96 TYR A CA 1
ATOM 808 C C . TYR A 1 96 ? -14.483 -12.251 31.738 1.00 56.75 96 TYR A C 1
ATOM 810 O O . TYR A 1 96 ? -14.383 -12.345 32.957 1.00 56.75 96 TYR A O 1
ATOM 818 N N . ALA A 1 97 ? -15.170 -11.255 31.169 1.00 67.38 97 ALA A N 1
ATOM 819 C CA . ALA A 1 97 ? -15.924 -10.280 31.956 1.00 67.38 97 ALA A CA 1
ATOM 820 C C . ALA A 1 97 ? -17.066 -10.946 32.746 1.00 67.38 97 ALA A C 1
ATOM 822 O O . ALA A 1 97 ? -17.204 -10.683 33.935 1.00 67.38 97 ALA A O 1
ATOM 823 N N . LEU A 1 98 ? -17.807 -11.870 32.123 1.00 61.25 98 LEU A N 1
ATOM 824 C CA . LEU A 1 98 ? -18.871 -12.633 32.787 1.00 61.25 98 LEU A CA 1
ATOM 825 C C . LEU A 1 98 ? -18.336 -13.559 33.891 1.00 61.25 98 LEU A C 1
ATOM 827 O O . LEU A 1 98 ? -18.908 -13.607 34.976 1.00 61.25 98 LEU A O 1
ATOM 831 N N . ASP A 1 99 ? -17.225 -14.259 33.646 1.00 66.62 99 ASP A N 1
ATOM 832 C CA . ASP A 1 99 ? -16.648 -15.196 34.618 1.00 66.62 99 ASP A CA 1
ATOM 833 C C . ASP A 1 99 ? -16.129 -14.480 35.889 1.00 66.62 99 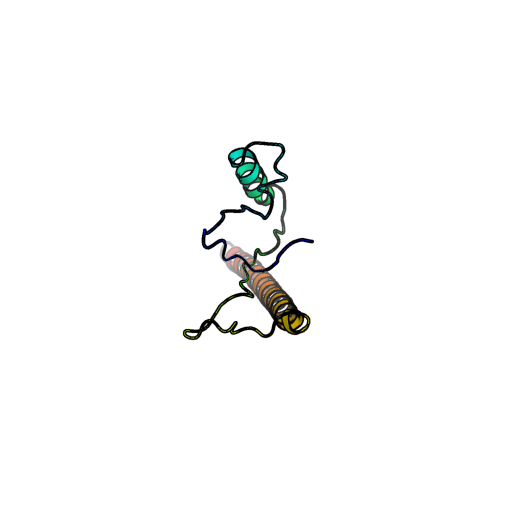ASP A C 1
ATOM 835 O O . ASP A 1 99 ? -16.213 -15.038 36.981 1.00 66.62 99 ASP A O 1
ATOM 839 N N . ASN A 1 100 ? -15.663 -13.226 35.784 1.00 60.34 100 ASN A N 1
ATOM 840 C CA . ASN A 1 100 ? -15.193 -12.436 36.937 1.00 60.34 100 ASN A CA 1
ATOM 841 C C . ASN A 1 100 ? -16.310 -11.717 37.716 1.00 60.34 100 ASN A C 1
ATOM 843 O O . ASN A 1 100 ? -16.080 -11.273 38.842 1.00 60.34 100 ASN A O 1
ATOM 847 N N . ASP A 1 101 ? -17.514 -11.596 37.155 1.00 57.62 101 ASP A N 1
ATOM 848 C CA . ASP A 1 101 ? -18.665 -11.027 37.868 1.00 57.62 101 ASP A CA 1
ATOM 849 C C . ASP A 1 101 ? -19.316 -12.049 38.820 1.00 57.62 101 ASP A C 1
ATOM 851 O O . ASP A 1 101 ? -19.939 -11.670 39.813 1.00 57.62 101 ASP A O 1
ATOM 855 N N . HIS A 1 102 ? -19.111 -13.350 38.582 1.00 55.78 102 HIS A N 1
ATOM 856 C CA . HIS A 1 102 ? -19.596 -14.426 39.453 1.00 55.78 102 HIS A CA 1
ATOM 857 C C . HIS A 1 102 ? -18.778 -14.616 40.743 1.00 55.78 102 HIS A C 1
ATOM 859 O O . HIS A 1 102 ? -19.251 -15.286 41.656 1.00 55.78 102 HIS A O 1
ATOM 865 N N . GLU A 1 103 ? -17.593 -14.008 40.856 1.00 51.66 103 GLU A N 1
ATOM 866 C CA . GLU A 1 103 ? -16.722 -14.099 42.043 1.00 51.66 103 GLU A CA 1
ATOM 867 C C . GLU A 1 103 ? -17.003 -13.007 43.100 1.00 51.66 103 GLU A C 1
ATOM 869 O O . GLU A 1 103 ? -16.353 -12.959 44.144 1.00 51.66 103 GLU A O 1
ATOM 874 N N . LYS A 1 104 ? -17.971 -12.113 42.841 1.00 51.56 104 LYS A N 1
ATOM 875 C CA . LYS A 1 104 ? -18.354 -10.993 43.727 1.00 51.56 104 LYS A CA 1
ATOM 876 C C . LYS A 1 104 ? -19.690 -11.171 44.468 1.00 51.56 104 LYS A C 1
ATOM 878 O O . LYS A 1 104 ? -20.183 -10.196 45.040 1.00 51.56 104 LYS A O 1
ATOM 883 N N . LEU A 1 105 ? -20.266 -12.373 44.479 1.00 43.81 105 LEU A N 1
ATOM 884 C CA . LEU A 1 105 ? -21.439 -12.737 45.294 1.00 43.81 105 LEU A CA 1
ATOM 885 C C . LEU A 1 105 ? -21.031 -13.711 46.400 1.00 43.81 105 LEU A C 1
ATOM 887 O O . LEU A 1 105 ? -21.557 -13.548 47.523 1.00 43.81 105 LEU A O 1
#

Secondary structure (DSSP, 8-state):
---------SPPP-GGG-TTT-SS-HHHHHHHHHHGGGS-S-PPPP----TT-B-TTS-BSS--GGGGHHHHHHHHHHHHHHHHHHHHHHHHHHHHHHHHHGGG-

Foldseek 3Di:
DDDPDDPPPDDDDQPVVCPPPDPDDPVVVVVVVVCVVVVDPDDDDDDDDDQCDADPVNHGPHPDDPCCVVVVVVSVVVVVVVVVVVVVVVVVVVVVVVVVVVVPD

Sequence (105 aa):
MYKFGQHCSSLVNDPLCMRTSMSFSFPHLIKQWLDIKQNTREVPKIFMVNWYQEDKNGKTIWPGFGENIRLLEWIFKSYKIIQKFLACVQVLQERYALDNDHEKL

Solvent-accessible surface area (backbone atoms only — not comparable to full-atom values): 6954 Å² total; per-residue (Å²): 134,84,80,86,83,72,90,73,91,63,92,75,88,50,68,93,79,32,71,93,70,62,91,64,60,68,72,60,53,53,51,55,61,62,51,49,62,81,78,43,96,76,77,84,86,86,82,88,86,76,68,76,47,55,46,100,84,71,46,58,72,50,91,46,79,80,61,50,55,59,56,53,52,50,52,54,52,55,50,54,54,49,52,55,49,51,54,50,51,50,53,49,50,54,49,53,54,55,61,61,59,68,78,77,120

pLDDT: mean 76.48, std 15.57, range [29.78, 92.31]

Nearest PDB structures (foldseek):
  7dvq-assembly1_Z  TM=2.444E-01  e=9.438E+00  Homo sapiens